Protein AF-A0A1S0TIJ9-F1 (afdb_monomer_lite)

Radius of gyration: 18.37 Å; chains: 1; bounding box: 39×43×47 Å

Foldseek 3Di:
DDDWDWDFDDKDKDWAADDPVAPDPDDRPATAIWMWTWTAGPVRDIDIDIDHDDFDKDKAFDPDDDDPVVQVVVLVVLVVLLCVVPVPDPDDSPRFWPDKDKDFADDPPDDDPGTGIMIMTTTRDPVVVVSSD

InterPro domains:
  IPR012337 Ribonuclease H-like superfamily [SSF53098] (31-132)
  IPR030559 DNA polymerase zeta catalytic subunit [PTHR45812] (3-130)
  IPR056435 DNA polymerase delta/zeta catalytic subunit, N-terminal domain [PF24055] (53-129)
  IPR056447 DNA polymerase zeta catalytic subunit, N-terminal [PF24065] (4-52)

Organism: Loa loa (NCBI:txid7209)

Secondary structure (DSSP, 8-state):
-PPP-EEEEEEEEEEE---TT--S---TTS-EEEEEEEEEETTS-EEEEEEPS---EEEEE-SS---HHHHHHHHHHHHHHHHHH-TTS---HHHHEEEEEEEEE--SSS--SS-EEEEEEEES-HHHHTT--

Structure (mmCIF, N/CA/C/O backbone):
data_AF-A0A1S0TIJ9-F1
#
_entry.id   AF-A0A1S0TIJ9-F1
#
loop_
_atom_site.group_PDB
_atom_site.id
_atom_site.type_symbol
_atom_site.label_atom_id
_atom_site.label_alt_id
_atom_site.label_comp_id
_atom_site.label_asym_id
_atom_site.label_entity_id
_atom_site.label_seq_id
_atom_site.pdbx_PDB_ins_code
_atom_site.Cartn_x
_atom_site.Cartn_y
_atom_site.Cartn_z
_atom_site.occupancy
_atom_site.B_iso_or_equiv
_atom_site.auth_seq_id
_atom_site.auth_comp_id
_atom_site.auth_asym_id
_atom_site.auth_atom_id
_atom_site.pdbx_PDB_model_num
ATOM 1 N N . MET A 1 1 ? 0.317 -13.278 27.838 1.00 43.88 1 MET A N 1
ATOM 2 C CA . MET A 1 1 ? -0.013 -12.230 26.848 1.00 43.88 1 MET A CA 1
ATOM 3 C C . MET A 1 1 ? -1.496 -12.332 26.560 1.00 43.88 1 MET A C 1
ATOM 5 O O . MET A 1 1 ? -1.930 -13.395 26.142 1.00 43.88 1 MET A O 1
ATOM 9 N N . THR A 1 2 ? -2.276 -11.295 26.847 1.00 77.31 2 THR A N 1
ATOM 10 C CA . THR A 1 2 ? -3.695 -11.241 26.478 1.00 77.31 2 THR A CA 1
ATOM 11 C C . THR A 1 2 ? -3.800 -10.885 24.994 1.00 77.31 2 THR A C 1
ATOM 13 O O . THR A 1 2 ? -3.335 -9.831 24.565 1.00 77.31 2 THR A O 1
ATOM 16 N N . SER A 1 3 ? -4.335 -11.793 24.181 1.00 87.38 3 SER A N 1
ATOM 17 C CA . SER A 1 3 ? -4.590 -11.546 22.761 1.00 87.38 3 SER A CA 1
ATOM 18 C C . SER A 1 3 ? -5.913 -10.808 22.587 1.00 87.38 3 SER A C 1
ATOM 20 O O . SER A 1 3 ? -6.931 -11.231 23.130 1.00 87.38 3 SER A O 1
ATOM 22 N N . LEU A 1 4 ? -5.912 -9.729 21.805 1.00 89.50 4 LEU A N 1
ATOM 23 C CA . LEU A 1 4 ? -7.136 -9.052 21.387 1.00 89.50 4 LEU A CA 1
ATOM 24 C C . LEU A 1 4 ? -7.712 -9.763 20.153 1.00 89.50 4 LEU A C 1
ATOM 26 O O . LEU A 1 4 ? -7.047 -9.825 19.121 1.00 89.50 4 LEU A O 1
ATOM 30 N N . SER A 1 5 ? -8.940 -10.269 20.258 1.00 92.88 5 SER A N 1
ATOM 31 C CA . SER A 1 5 ? -9.678 -10.921 19.169 1.00 92.88 5 SER A CA 1
ATOM 32 C C . SER A 1 5 ? -10.906 -10.086 18.812 1.00 92.88 5 SER A C 1
ATOM 34 O O . SER A 1 5 ? -11.701 -9.745 19.686 1.00 92.88 5 SER A O 1
ATOM 36 N N . VAL A 1 6 ? -11.051 -9.715 17.538 1.00 94.38 6 VAL A N 1
ATOM 37 C CA . VAL A 1 6 ? -12.159 -8.880 17.051 1.00 94.38 6 VAL A CA 1
ATOM 38 C C . VAL A 1 6 ? -12.776 -9.545 15.827 1.00 94.38 6 VAL A C 1
ATOM 40 O O . VAL A 1 6 ? -12.093 -9.766 14.825 1.00 94.38 6 VAL A O 1
ATOM 43 N N . ARG A 1 7 ? -14.087 -9.810 15.866 1.00 95.94 7 ARG A N 1
ATOM 44 C CA . ARG A 1 7 ? -14.838 -10.232 14.680 1.00 95.94 7 ARG A CA 1
ATOM 45 C C . ARG A 1 7 ? -15.088 -9.020 13.791 1.00 95.94 7 ARG A C 1
ATOM 47 O O . ARG A 1 7 ? -15.864 -8.139 14.158 1.00 95.94 7 ARG A O 1
ATOM 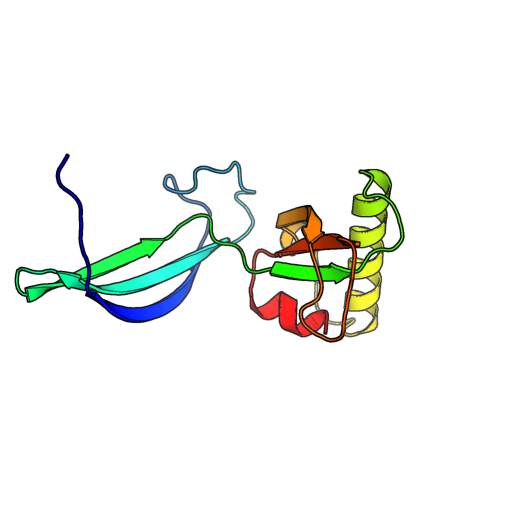54 N N . ASN A 1 8 ? -14.450 -8.993 12.627 1.00 96.25 8 ASN A N 1
ATOM 55 C CA . ASN A 1 8 ? -14.650 -7.950 11.626 1.00 96.25 8 ASN A CA 1
ATOM 56 C C . ASN A 1 8 ? -16.088 -7.977 11.071 1.00 96.25 8 ASN A C 1
ATOM 58 O O . ASN A 1 8 ? -16.597 -9.043 10.718 1.00 96.25 8 ASN A O 1
ATOM 62 N N . VAL A 1 9 ? -16.725 -6.808 11.002 1.00 97.12 9 VAL A N 1
ATOM 63 C CA . VAL A 1 9 ? -18.048 -6.598 10.399 1.00 97.12 9 VAL A CA 1
ATOM 64 C C . VAL A 1 9 ? -17.927 -5.722 9.155 1.00 97.12 9 VAL A C 1
ATOM 66 O O . VAL A 1 9 ? -18.437 -6.094 8.100 1.00 97.12 9 VAL A O 1
ATOM 69 N N . THR A 1 10 ? -17.248 -4.576 9.257 1.00 97.50 10 THR A N 1
ATOM 70 C CA . THR A 1 10 ? -16.993 -3.687 8.117 1.00 97.50 10 THR A CA 1
ATOM 71 C C . THR A 1 10 ? -15.571 -3.137 8.157 1.00 97.50 10 THR A C 1
ATOM 73 O O . THR A 1 10 ? -15.007 -2.892 9.224 1.00 97.50 10 THR A O 1
ATOM 76 N N . CYS A 1 11 ? -15.007 -2.898 6.973 1.00 96.19 11 CYS A N 1
ATOM 77 C CA . CYS A 1 11 ? -13.737 -2.203 6.815 1.00 96.19 11 CYS A CA 1
ATOM 78 C C . CYS A 1 11 ? -13.908 -0.989 5.918 1.00 96.19 11 CYS A C 1
ATOM 80 O O . CYS A 1 11 ? -14.544 -1.073 4.867 1.00 96.19 11 CYS A O 1
ATOM 82 N N . ASP A 1 12 ? -13.252 0.100 6.287 1.00 96.12 12 ASP A N 1
ATOM 83 C CA . ASP A 1 12 ? -13.031 1.228 5.395 1.00 96.12 12 ASP A CA 1
ATOM 84 C C . ASP A 1 12 ? -11.596 1.752 5.530 1.00 96.12 12 ASP A C 1
ATOM 86 O O . ASP A 1 12 ? -10.770 1.203 6.267 1.00 96.12 12 ASP A O 1
ATOM 90 N N . TYR A 1 13 ? -11.274 2.795 4.770 1.00 95.62 13 TYR A N 1
ATOM 91 C CA . TYR A 1 13 ? -10.009 3.497 4.906 1.00 95.62 13 TYR A CA 1
ATOM 92 C C . TYR A 1 13 ? -10.227 5.004 4.874 1.00 95.62 13 TYR A C 1
ATOM 94 O O . TYR A 1 13 ? -11.170 5.511 4.264 1.00 95.62 13 TYR A O 1
ATOM 102 N N . TYR A 1 14 ? -9.304 5.731 5.490 1.00 95.25 14 TYR A N 1
ATOM 103 C CA . TYR A 1 14 ? -9.225 7.179 5.379 1.00 95.25 14 TYR A CA 1
ATOM 104 C C . TYR A 1 14 ? -7.766 7.630 5.284 1.00 95.25 14 TYR A C 1
ATOM 106 O O . TYR A 1 14 ? -6.837 6.848 5.492 1.00 95.25 14 TYR A O 1
ATOM 114 N N . LEU A 1 15 ? -7.567 8.891 4.897 1.00 93.88 15 LEU A N 1
ATOM 115 C CA . LEU A 1 15 ? -6.248 9.495 4.743 1.00 93.88 15 LEU A CA 1
ATOM 116 C C . LEU A 1 15 ? -6.014 10.522 5.850 1.00 93.88 15 LEU A C 1
ATOM 118 O O . LEU A 1 15 ? -6.736 11.521 5.929 1.00 93.88 15 LEU A O 1
ATOM 122 N N . GLU A 1 16 ? -4.969 10.327 6.647 1.00 93.56 16 GLU A N 1
ATOM 123 C CA . GLU A 1 16 ? -4.620 11.209 7.767 1.00 93.56 16 GLU A CA 1
ATOM 124 C C . GLU A 1 16 ? -3.149 11.615 7.716 1.00 93.56 16 GLU A C 1
ATOM 126 O O . GLU A 1 16 ? -2.339 10.966 7.062 1.00 93.56 16 GLU A O 1
ATOM 131 N N . LYS A 1 17 ? -2.775 12.702 8.395 1.00 92.31 17 LYS A N 1
ATOM 132 C CA . LYS A 1 17 ? -1.356 13.008 8.597 1.00 92.31 17 LYS A CA 1
ATOM 133 C C . LYS A 1 17 ? -0.702 11.908 9.450 1.00 92.31 17 LYS A C 1
ATOM 135 O O . LYS A 1 17 ? -1.376 11.330 10.304 1.00 92.31 17 LYS A O 1
ATOM 140 N N . PRO A 1 18 ? 0.600 11.632 9.265 1.00 91.38 18 PRO A N 1
ATOM 141 C CA . PRO A 1 18 ? 1.308 10.685 10.110 1.00 91.38 18 PRO A CA 1
ATOM 142 C C . PRO A 1 18 ? 1.205 11.099 11.584 1.00 91.38 18 PRO A C 1
ATOM 144 O O 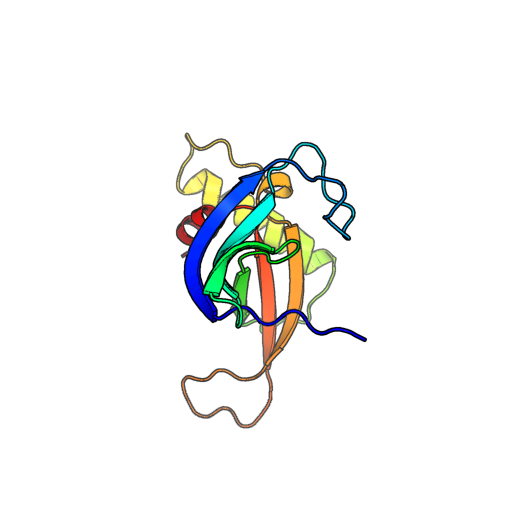. PRO A 1 18 ? 1.501 12.236 11.942 1.00 91.38 18 PRO A O 1
ATOM 147 N N . ASN A 1 19 ? 0.783 10.163 12.427 1.00 88.50 19 ASN A N 1
ATOM 148 C CA . ASN A 1 19 ? 0.707 10.275 13.883 1.00 88.50 19 ASN A CA 1
ATOM 149 C C . ASN A 1 19 ? 1.683 9.290 14.565 1.00 88.50 19 ASN A C 1
ATOM 151 O O . ASN A 1 19 ? 2.329 8.484 13.888 1.00 88.50 19 ASN A O 1
ATOM 155 N N . GLY A 1 20 ? 1.760 9.322 15.899 1.00 87.38 20 GLY A N 1
ATOM 156 C CA . GLY A 1 20 ? 2.704 8.517 16.691 1.00 87.38 20 GLY A CA 1
ATOM 157 C C . GLY A 1 20 ? 2.576 6.992 16.553 1.00 87.38 20 GLY A C 1
ATOM 158 O O . GLY A 1 20 ? 3.492 6.274 16.942 1.00 87.38 20 GLY A O 1
ATOM 159 N N . PHE A 1 21 ? 1.491 6.481 15.965 1.00 87.19 21 PHE A N 1
ATOM 160 C CA . PHE A 1 21 ? 1.309 5.047 15.712 1.00 87.19 21 PHE A CA 1
ATOM 161 C C . PHE A 1 21 ? 1.974 4.572 14.413 1.00 87.19 21 PHE A C 1
ATOM 163 O O . PHE A 1 21 ? 2.097 3.368 14.169 1.00 87.19 21 PHE A O 1
ATOM 170 N N . ASN A 1 22 ? 2.438 5.497 13.572 1.00 83.56 22 ASN A N 1
ATOM 171 C CA . ASN A 1 22 ? 3.159 5.152 12.356 1.00 83.56 22 ASN A CA 1
ATOM 172 C C . ASN A 1 22 ? 4.610 4.811 12.711 1.00 83.56 22 ASN A C 1
ATOM 174 O O . ASN A 1 22 ? 5.421 5.688 12.982 1.00 83.56 22 ASN A O 1
ATOM 178 N N . LYS A 1 23 ? 4.950 3.517 12.675 1.00 73.31 23 LYS A N 1
ATOM 179 C CA . LYS A 1 23 ? 6.309 3.017 12.970 1.00 73.31 23 LYS A CA 1
ATOM 180 C C . LYS A 1 23 ? 7.376 3.480 11.967 1.00 73.31 23 LYS A C 1
ATOM 182 O O . LYS A 1 23 ? 8.567 3.359 12.228 1.00 73.31 23 LYS A O 1
ATOM 187 N N . LEU A 1 24 ? 6.956 3.955 10.798 1.00 73.38 24 LEU A N 1
ATOM 188 C CA . LEU A 1 24 ? 7.826 4.348 9.695 1.00 73.38 24 LEU A CA 1
ATOM 189 C C . LEU A 1 24 ? 8.067 5.861 9.746 1.00 73.38 24 LEU A C 1
ATOM 191 O O . LEU A 1 24 ? 7.148 6.628 10.030 1.00 73.38 24 LEU A O 1
ATOM 195 N N . ARG A 1 25 ? 9.286 6.306 9.418 1.00 73.81 25 ARG A N 1
ATOM 196 C CA . ARG A 1 25 ? 9.559 7.732 9.186 1.00 73.81 25 ARG A CA 1
ATOM 197 C C . ARG A 1 25 ? 8.875 8.149 7.884 1.00 73.81 25 ARG A C 1
ATOM 199 O O . ARG A 1 25 ? 9.391 7.896 6.800 1.00 73.81 25 ARG A O 1
ATOM 206 N N . LEU A 1 26 ? 7.685 8.724 8.010 1.00 80.19 26 LEU A N 1
ATOM 207 C CA . LEU A 1 26 ? 6.867 9.200 6.897 1.00 80.19 26 LEU A CA 1
ATOM 208 C C . LEU A 1 26 ? 7.027 10.714 6.748 1.00 80.19 26 LEU A C 1
ATOM 210 O O . LEU A 1 26 ? 7.277 11.425 7.722 1.00 80.19 26 LEU A O 1
ATOM 214 N N . HIS A 1 27 ? 6.867 11.218 5.525 1.00 76.25 27 HIS A N 1
ATOM 215 C CA . HIS A 1 27 ? 6.853 12.657 5.291 1.00 76.25 27 HIS A CA 1
ATOM 216 C C . HIS A 1 27 ? 5.627 13.278 5.968 1.00 76.25 27 HIS A C 1
ATOM 218 O O . HIS A 1 27 ? 4.492 12.955 5.629 1.00 76.25 27 HIS A O 1
ATOM 224 N N . THR A 1 28 ? 5.854 14.210 6.893 1.00 77.31 28 THR A N 1
ATOM 225 C CA . THR A 1 28 ? 4.801 14.878 7.684 1.00 77.31 28 THR A CA 1
ATOM 226 C C . THR A 1 28 ? 3.790 15.649 6.830 1.00 77.31 28 THR A C 1
ATOM 228 O O . THR A 1 28 ? 2.652 15.864 7.247 1.00 77.31 28 THR A O 1
ATOM 231 N N . ASN A 1 29 ? 4.190 16.028 5.615 1.00 82.25 29 ASN A N 1
ATOM 232 C CA . ASN A 1 29 ? 3.375 16.785 4.669 1.00 82.25 29 ASN A CA 1
ATOM 233 C C . ASN A 1 29 ? 2.460 15.907 3.795 1.00 82.25 29 ASN A C 1
ATOM 235 O O . ASN A 1 29 ? 1.656 16.448 3.037 1.00 82.25 29 ASN A O 1
ATOM 239 N N . VAL A 1 30 ? 2.556 14.575 3.884 1.00 88.50 30 VAL A N 1
ATOM 240 C CA . VAL A 1 30 ? 1.784 13.639 3.051 1.00 88.50 30 VAL A CA 1
ATOM 241 C C . VAL A 1 30 ? 0.775 12.893 3.911 1.00 88.50 30 VAL A C 1
ATOM 243 O O . VAL A 1 30 ? 1.118 12.401 4.981 1.00 88.50 30 VAL A O 1
ATOM 246 N N . LYS A 1 31 ? -0.477 12.789 3.451 1.00 92.00 31 LYS A N 1
ATOM 247 C CA . LYS A 1 31 ? -1.474 11.954 4.131 1.00 92.00 31 LYS A CA 1
ATOM 248 C C . LYS A 1 31 ? -1.225 10.476 3.836 1.00 92.00 31 LYS A C 1
ATOM 250 O O . LYS A 1 31 ? -0.953 10.111 2.696 1.00 92.00 31 LYS A O 1
ATOM 255 N N . VAL A 1 32 ? -1.368 9.638 4.852 1.00 93.25 32 VAL A N 1
ATOM 256 C CA . VAL A 1 32 ? -1.120 8.196 4.814 1.00 93.25 32 VAL A CA 1
ATOM 257 C C . VAL A 1 32 ? -2.434 7.431 4.980 1.00 93.25 32 VAL A C 1
ATOM 259 O O . VAL A 1 32 ? -3.346 7.933 5.644 1.00 93.25 32 VAL A O 1
ATOM 262 N N . PRO A 1 33 ? -2.558 6.240 4.376 1.00 95.00 33 PRO A N 1
ATOM 263 C CA . PRO A 1 33 ? -3.764 5.439 4.475 1.00 95.00 33 PRO A CA 1
ATOM 264 C C . PRO A 1 33 ? -3.820 4.717 5.821 1.00 95.00 33 PRO A C 1
ATOM 266 O O . PRO A 1 33 ? -2.853 4.087 6.252 1.00 95.00 33 PRO A O 1
ATOM 269 N N . ILE A 1 34 ? -4.973 4.815 6.475 1.00 95.38 34 ILE A N 1
ATOM 270 C CA . ILE A 1 34 ? -5.292 4.101 7.710 1.00 95.38 34 ILE A CA 1
ATOM 271 C C . ILE A 1 34 ? -6.551 3.292 7.441 1.00 95.38 34 ILE A C 1
ATOM 273 O O . ILE A 1 34 ? -7.558 3.838 6.986 1.00 95.38 34 ILE A O 1
ATOM 277 N N . ILE A 1 35 ? -6.486 1.992 7.717 1.00 96.38 35 ILE A N 1
ATOM 278 C CA . ILE A 1 35 ? -7.641 1.100 7.609 1.00 96.38 35 ILE A CA 1
ATOM 279 C C . ILE A 1 35 ? -8.367 1.117 8.950 1.00 96.38 35 ILE A C 1
ATOM 281 O O .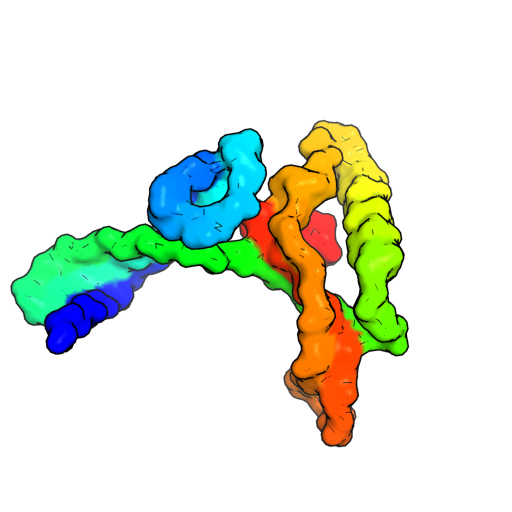 ILE A 1 35 ? -7.729 0.935 9.991 1.00 96.38 35 ILE A O 1
ATOM 285 N N . ARG A 1 36 ? -9.686 1.308 8.934 1.00 96.56 36 ARG A N 1
ATOM 286 C CA . ARG A 1 36 ? -10.527 1.119 10.119 1.00 96.56 36 ARG A CA 1
ATOM 287 C C . ARG A 1 36 ? -11.298 -0.175 9.968 1.00 96.56 36 ARG A C 1
ATOM 289 O O . ARG A 1 36 ? -11.966 -0.392 8.959 1.00 96.56 36 ARG A O 1
ATOM 296 N N . MET A 1 37 ? -11.190 -1.024 10.979 1.00 97.31 37 MET A N 1
ATOM 297 C CA . MET A 1 37 ? -11.970 -2.250 11.089 1.00 97.31 37 MET A CA 1
ATOM 298 C C . MET A 1 37 ? -12.987 -2.067 12.207 1.00 97.31 37 MET A C 1
ATOM 300 O O . MET A 1 37 ? -12.614 -1.885 13.369 1.00 97.31 37 MET A O 1
ATOM 304 N N . PHE A 1 38 ? -14.265 -2.117 11.854 1.00 97.62 38 PHE A N 1
ATOM 305 C CA . PHE A 1 38 ? -15.367 -2.076 12.800 1.00 97.62 38 PHE A CA 1
ATOM 306 C C . PHE A 1 38 ? -15.801 -3.502 13.094 1.00 97.62 38 PHE A C 1
ATOM 308 O O . PHE A 1 38 ? -16.114 -4.276 12.185 1.00 97.62 38 PHE A O 1
ATOM 315 N N . GLY A 1 39 ? -15.808 -3.858 14.371 1.00 96.88 39 GLY A N 1
ATOM 316 C CA . GLY A 1 39 ? -16.051 -5.227 14.782 1.00 96.88 39 GLY A CA 1
ATOM 317 C C . GLY A 1 39 ? -16.639 -5.358 16.173 1.00 96.88 39 GLY A C 1
ATOM 318 O O . GLY A 1 39 ? -16.985 -4.373 16.828 1.00 96.88 39 GLY A O 1
ATOM 319 N N . ILE A 1 40 ? -16.771 -6.608 16.603 1.00 97.00 40 ILE A N 1
ATOM 320 C CA . ILE A 1 40 ? -17.349 -6.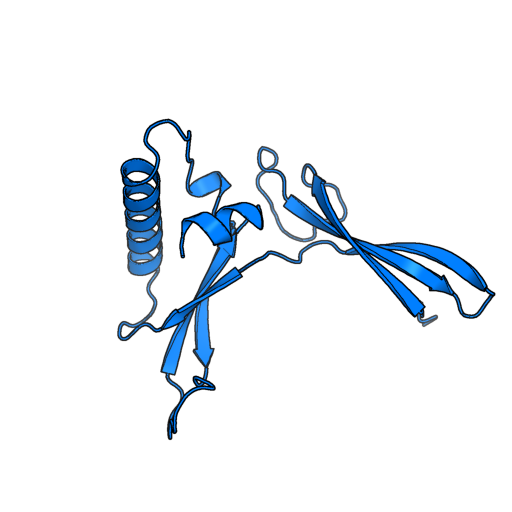980 17.894 1.00 97.00 40 ILE A CA 1
ATOM 321 C C . ILE A 1 40 ? -16.352 -7.889 18.617 1.00 97.00 40 ILE A C 1
ATOM 323 O O . ILE A 1 40 ? -15.802 -8.817 18.018 1.00 97.00 40 ILE A O 1
ATOM 327 N N . LEU A 1 41 ? -16.092 -7.584 19.885 1.00 95.75 41 LEU A N 1
ATOM 328 C CA . LEU A 1 41 ? -15.284 -8.407 20.784 1.00 95.75 41 LEU A CA 1
ATOM 329 C C . LEU A 1 41 ? -16.054 -9.665 21.200 1.00 95.75 41 LEU A C 1
ATOM 331 O O . LEU A 1 41 ? -17.279 -9.713 21.113 1.00 95.75 41 LEU A O 1
ATOM 335 N N . GLU A 1 42 ? -15.353 -10.663 21.731 1.00 93.50 42 GLU A N 1
ATOM 336 C CA . GLU A 1 42 ? -15.984 -11.874 22.285 1.00 93.50 42 GLU A CA 1
ATOM 337 C C . GLU A 1 42 ? -16.989 -11.552 23.406 1.00 93.50 42 GLU A C 1
ATOM 339 O O . GLU A 1 42 ? -17.992 -12.238 23.566 1.00 93.50 42 GLU A O 1
ATOM 344 N N . THR A 1 43 ? -16.778 -10.441 24.118 1.00 94.62 43 THR A N 1
ATOM 345 C CA . THR A 1 43 ? -17.680 -9.905 25.150 1.00 94.62 43 THR A CA 1
ATOM 346 C C . THR A 1 43 ? -18.939 -9.222 24.595 1.00 94.62 43 THR A C 1
ATOM 348 O O . THR A 1 43 ? -19.760 -8.734 25.368 1.00 94.62 43 THR A O 1
ATOM 351 N N . GLY A 1 44 ? -19.095 -9.121 23.271 1.00 94.19 44 GLY A N 1
ATOM 352 C CA . GLY A 1 44 ? -20.218 -8.438 22.615 1.00 94.19 44 GLY A CA 1
ATOM 353 C C . GLY A 1 44 ? -20.057 -6.918 22.475 1.00 94.19 44 GLY A C 1
ATOM 354 O O . GLY A 1 44 ? -20.898 -6.259 21.861 1.00 94.19 44 GLY A O 1
ATOM 355 N N . GLN A 1 45 ? -18.973 -6.336 22.995 1.00 96.50 45 GLN A N 1
ATOM 356 C CA . GLN A 1 45 ? -18.691 -4.904 22.870 1.00 96.50 45 GLN A CA 1
ATOM 357 C C . GLN A 1 45 ? -18.249 -4.542 21.446 1.00 96.50 45 GLN A C 1
ATOM 359 O O . GLN A 1 45 ? -17.425 -5.228 20.840 1.00 96.50 45 GLN A O 1
ATOM 364 N N . LYS A 1 46 ? -18.764 -3.426 20.918 1.00 96.62 46 LYS A N 1
ATOM 365 C CA . LYS A 1 46 ? -18.327 -2.875 19.628 1.00 96.62 46 LYS A CA 1
ATOM 366 C C . LYS A 1 46 ? -16.933 -2.260 19.766 1.00 96.62 46 LYS A C 1
ATOM 368 O O . LYS A 1 46 ? -16.657 -1.558 20.735 1.00 96.62 46 LYS A O 1
ATOM 373 N N . CYS A 1 47 ? -16.079 -2.492 18.778 1.00 95.56 47 CYS A N 1
ATOM 374 C CA . CYS A 1 47 ? -14.704 -2.005 18.738 1.00 95.56 47 CYS A CA 1
ATOM 375 C C . CYS A 1 47 ? -14.391 -1.406 17.358 1.00 95.56 47 CYS A C 1
ATOM 377 O O . CYS A 1 47 ? -14.879 -1.894 16.337 1.00 95.56 47 CYS A O 1
ATOM 379 N N . CYS A 1 48 ? -13.565 -0.358 17.334 1.00 96.06 48 CYS A N 1
ATOM 380 C CA . CYS A 1 48 ? -12.961 0.183 16.121 1.00 96.06 48 CYS A CA 1
ATOM 381 C C . CYS A 1 48 ? -11.441 0.043 16.232 1.00 96.06 48 CYS A C 1
ATOM 383 O O . CYS A 1 48 ? -10.837 0.579 17.163 1.00 96.06 48 CYS A O 1
ATOM 385 N N . VAL A 1 49 ? -10.828 -0.670 15.289 1.00 95.69 49 VAL A N 1
ATOM 386 C CA . VAL A 1 49 ? -9.378 -0.884 15.240 1.00 95.69 49 VAL A CA 1
ATOM 387 C C . VAL A 1 49 ? -8.787 -0.081 14.092 1.00 95.69 49 VAL A C 1
ATOM 389 O O . VAL A 1 49 ? -9.215 -0.225 12.949 1.00 95.69 49 VAL A O 1
ATOM 392 N N . HIS A 1 50 ? -7.784 0.744 14.394 1.00 95.75 50 HIS A N 1
ATOM 393 C CA . HIS A 1 50 ? -7.037 1.509 13.397 1.00 95.75 50 HIS A CA 1
ATOM 394 C C . HIS A 1 50 ? -5.747 0.763 13.050 1.00 95.75 50 HIS A C 1
ATOM 396 O O . HIS A 1 50 ? -4.888 0.546 13.907 1.00 95.75 50 HIS A O 1
ATOM 402 N N . VAL A 1 51 ? -5.604 0.365 11.787 1.00 94.62 51 VAL A N 1
ATOM 403 C CA . VAL A 1 51 ? -4.424 -0.346 11.289 1.00 94.62 51 VAL A CA 1
ATOM 404 C C . VAL A 1 51 ? -3.539 0.626 10.519 1.00 94.62 51 VAL A C 1
ATOM 406 O O . VAL A 1 51 ? -3.930 1.171 9.485 1.00 94.62 51 VAL A O 1
ATOM 409 N N . HIS A 1 52 ? -2.326 0.820 11.031 1.00 94.12 52 HIS A N 1
ATOM 410 C CA . HIS A 1 52 ? -1.312 1.706 10.467 1.00 94.12 52 HIS A CA 1
ATOM 411 C C . HIS A 1 52 ? -0.257 0.922 9.677 1.00 94.12 52 HIS A C 1
ATOM 413 O O . HIS A 1 52 ? 0.052 -0.225 9.997 1.00 94.12 52 HIS A O 1
ATOM 419 N N . GLY A 1 53 ? 0.348 1.564 8.672 1.00 91.12 53 GLY A N 1
ATOM 420 C CA . GLY A 1 53 ? 1.477 1.002 7.918 1.00 91.12 53 GLY A CA 1
ATOM 421 C C . GLY A 1 53 ? 1.101 0.083 6.752 1.00 91.12 53 GLY A C 1
ATOM 422 O O . GLY A 1 53 ? 1.981 -0.566 6.189 1.00 91.12 53 GLY A O 1
ATOM 423 N N . VAL A 1 54 ? -0.177 0.037 6.371 1.00 93.00 54 VAL A N 1
ATOM 424 C CA . VAL A 1 54 ? -0.653 -0.721 5.207 1.00 93.00 54 VAL A CA 1
ATOM 425 C C . VAL A 1 54 ? -0.826 0.230 4.029 1.00 93.00 54 VAL A C 1
ATOM 427 O O . VAL A 1 54 ? -1.750 1.035 4.013 1.00 93.00 54 VAL A O 1
ATOM 430 N N . PHE A 1 55 ? 0.064 0.132 3.041 1.00 93.56 55 PHE A N 1
ATOM 431 C CA . PHE A 1 55 ? 0.038 0.981 1.851 1.00 93.56 55 PHE A CA 1
ATOM 432 C C . PHE A 1 55 ? -0.506 0.215 0.640 1.00 93.56 55 PHE A C 1
ATOM 434 O O . PHE A 1 55 ? -0.092 -0.926 0.413 1.00 93.56 55 PHE A O 1
ATOM 441 N N . PRO A 1 56 ? -1.397 0.824 -0.160 1.00 94.56 56 PRO A N 1
ATOM 442 C CA . PRO A 1 56 ? -1.843 0.254 -1.423 1.00 94.56 56 PRO A CA 1
ATOM 443 C C . PRO A 1 56 ? -0.662 0.126 -2.394 1.00 94.56 56 PRO A C 1
ATOM 445 O O . PRO A 1 56 ? 0.236 0.971 -2.407 1.00 94.56 56 PRO A O 1
ATOM 448 N N . TYR A 1 57 ? -0.660 -0.923 -3.214 1.00 94.62 57 TYR A N 1
ATOM 449 C CA . TYR A 1 57 ? 0.422 -1.168 -4.160 1.00 94.62 57 TYR A CA 1
ATOM 450 C C . TYR A 1 57 ? -0.056 -1.796 -5.466 1.00 94.62 57 TYR A C 1
ATOM 452 O O . TYR A 1 57 ? -1.094 -2.452 -5.514 1.00 94.62 57 TYR A O 1
ATOM 460 N N . ILE A 1 58 ? 0.757 -1.628 -6.505 1.00 93.56 58 ILE A N 1
ATOM 461 C CA . ILE A 1 58 ? 0.678 -2.382 -7.761 1.00 93.56 58 ILE A CA 1
ATOM 462 C C . ILE A 1 58 ? 1.986 -3.131 -7.985 1.00 93.56 58 ILE A C 1
ATOM 464 O O . ILE A 1 58 ? 3.041 -2.721 -7.492 1.00 93.56 58 ILE A O 1
ATOM 468 N N . VAL A 1 59 ? 1.908 -4.241 -8.714 1.00 93.75 59 VAL A N 1
ATOM 469 C CA . VAL A 1 59 ? 3.056 -5.088 -9.041 1.00 93.75 59 VAL A CA 1
ATOM 470 C C . VAL A 1 59 ? 3.196 -5.158 -10.554 1.00 93.75 59 VAL A C 1
ATOM 472 O O . VAL A 1 59 ? 2.232 -5.465 -11.249 1.00 93.75 59 VAL A O 1
ATOM 475 N N . ILE A 1 60 ? 4.395 -4.878 -11.057 1.00 92.56 60 ILE A N 1
ATOM 476 C CA . ILE A 1 60 ? 4.701 -4.859 -12.490 1.00 92.56 60 ILE A CA 1
ATOM 477 C C . ILE A 1 60 ? 5.847 -5.832 -12.753 1.00 92.56 60 ILE A C 1
ATOM 479 O O . ILE A 1 60 ? 6.843 -5.825 -12.029 1.00 92.56 60 ILE A O 1
ATOM 483 N N . ARG A 1 61 ? 5.716 -6.685 -13.773 1.00 92.25 61 ARG A N 1
ATOM 484 C CA . ARG A 1 61 ? 6.794 -7.596 -14.182 1.00 92.25 61 ARG A CA 1
ATOM 485 C C . ARG A 1 61 ? 7.961 -6.791 -14.755 1.00 92.25 61 ARG A C 1
ATOM 487 O O . ARG A 1 61 ? 7.747 -5.876 -15.546 1.00 92.25 61 ARG A O 1
ATOM 494 N N . THR A 1 62 ? 9.186 -7.154 -14.389 1.00 90.75 62 THR A N 1
ATOM 495 C CA . THR A 1 62 ? 10.407 -6.553 -14.933 1.00 90.75 62 THR A CA 1
ATOM 496 C C . THR A 1 62 ? 11.334 -7.629 -15.485 1.00 90.75 62 THR A C 1
ATOM 498 O O . THR A 1 62 ? 11.577 -8.650 -14.846 1.00 90.75 62 THR A O 1
ATOM 501 N N . SER A 1 63 ? 11.868 -7.402 -16.683 1.00 86.69 63 SER A N 1
ATOM 502 C CA . SER A 1 63 ? 12.955 -8.214 -17.243 1.00 86.69 63 SER A CA 1
ATOM 503 C C . SER A 1 63 ? 14.330 -7.751 -16.758 1.00 86.69 63 SER A C 1
ATOM 505 O O . SER A 1 63 ? 15.294 -8.510 -16.830 1.00 86.69 63 SER A O 1
ATOM 507 N N . VAL A 1 64 ? 14.427 -6.519 -16.248 1.00 86.50 64 VAL A N 1
ATOM 508 C CA . VAL A 1 64 ? 15.675 -5.927 -15.762 1.00 86.50 64 VAL A CA 1
ATOM 509 C C . VAL A 1 64 ? 15.839 -6.131 -14.262 1.00 86.50 64 VAL A C 1
ATOM 511 O O . VAL A 1 64 ? 14.857 -6.173 -13.512 1.00 86.50 64 VAL A O 1
ATOM 514 N N . GLN A 1 65 ? 17.095 -6.242 -13.824 1.00 86.31 65 GLN A N 1
ATOM 515 C CA . GLN A 1 65 ? 17.424 -6.270 -12.403 1.00 86.31 65 GLN A CA 1
ATOM 516 C C . GLN A 1 65 ? 17.039 -4.941 -11.752 1.00 86.31 65 GLN A C 1
ATOM 518 O O . GLN A 1 65 ? 17.225 -3.868 -12.325 1.00 86.31 65 GLN A O 1
ATOM 523 N N . PHE A 1 66 ? 16.489 -5.016 -10.544 1.00 91.69 66 PHE A N 1
ATOM 524 C CA . PHE A 1 66 ? 16.105 -3.828 -9.801 1.00 91.69 66 PHE A CA 1
ATOM 525 C C . PHE A 1 66 ? 17.348 -3.131 -9.242 1.00 91.69 66 PHE A C 1
ATOM 527 O O . PHE A 1 66 ? 18.019 -3.675 -8.367 1.00 91.69 66 PHE A O 1
ATOM 534 N N . THR A 1 67 ? 17.616 -1.914 -9.712 1.00 92.81 67 THR A N 1
ATOM 535 C CA . THR A 1 67 ? 18.663 -1.043 -9.169 1.00 92.81 67 THR A CA 1
ATOM 536 C C . THR A 1 67 ? 18.065 0.271 -8.645 1.00 92.81 67 THR A C 1
ATOM 538 O O . THR A 1 67 ? 16.946 0.642 -9.028 1.00 92.81 67 THR A O 1
ATOM 541 N N . PRO A 1 68 ? 18.768 1.005 -7.763 1.00 90.69 68 PRO A N 1
ATOM 542 C CA . PRO A 1 68 ? 18.333 2.332 -7.323 1.00 90.69 68 PRO A CA 1
ATOM 543 C C . PRO A 1 68 ? 18.101 3.307 -8.490 1.00 90.69 68 PRO A C 1
ATOM 545 O O . PRO A 1 68 ? 17.146 4.088 -8.469 1.00 90.69 68 PRO A O 1
ATOM 548 N N . GLU A 1 69 ? 18.917 3.218 -9.540 1.00 92.62 69 GLU A N 1
ATOM 549 C CA . GLU A 1 69 ? 18.809 4.028 -10.757 1.00 92.62 69 GLU A CA 1
ATOM 550 C C . GLU A 1 69 ? 17.527 3.684 -11.516 1.00 92.62 69 GLU A C 1
ATOM 552 O O . GLU A 1 69 ? 16.787 4.584 -11.917 1.00 92.62 69 GLU A O 1
ATOM 557 N N . PHE A 1 70 ? 17.209 2.391 -11.638 1.00 91.69 70 PHE A N 1
ATOM 558 C CA . PHE A 1 70 ? 15.951 1.941 -12.227 1.00 91.69 70 PHE A CA 1
ATOM 559 C C . PHE A 1 70 ? 14.740 2.461 -11.442 1.00 91.69 70 PHE A C 1
ATOM 561 O O . PHE A 1 70 ? 13.772 2.934 -12.036 1.00 91.69 70 PHE A O 1
ATOM 568 N N . ALA A 1 71 ? 14.798 2.452 -10.107 1.00 91.88 71 ALA A N 1
ATOM 569 C CA . ALA A 1 71 ? 13.729 3.004 -9.275 1.00 91.88 71 ALA A CA 1
ATOM 570 C C . ALA A 1 71 ? 13.556 4.524 -9.467 1.00 91.88 71 ALA A C 1
ATOM 572 O O . ALA A 1 71 ? 12.428 5.022 -9.434 1.00 91.88 71 ALA A O 1
ATOM 573 N N . SER A 1 72 ? 14.649 5.267 -9.663 1.00 92.62 72 SER A N 1
ATOM 574 C CA . SER A 1 72 ? 14.611 6.704 -9.969 1.00 92.62 72 SER A CA 1
ATOM 575 C C . SER A 1 72 ? 14.020 6.968 -11.358 1.00 92.62 72 SER A C 1
ATOM 577 O O . SER A 1 72 ? 13.100 7.779 -11.508 1.00 92.62 72 SER A O 1
ATOM 579 N N . LEU A 1 73 ? 14.466 6.206 -12.362 1.00 93.00 73 LEU A N 1
ATOM 580 C CA . LEU A 1 73 ? 13.942 6.266 -13.725 1.00 93.00 73 LEU A CA 1
ATOM 581 C C . LEU A 1 73 ? 12.441 5.965 -13.759 1.00 93.00 73 LEU A C 1
ATOM 583 O O . LEU A 1 73 ? 11.680 6.699 -14.388 1.00 93.00 73 LEU A O 1
ATOM 587 N N . LEU A 1 74 ? 12.005 4.926 -13.044 1.00 91.94 74 LEU A N 1
ATOM 588 C CA . LEU A 1 74 ? 10.602 4.536 -12.957 1.00 91.94 74 LEU A CA 1
ATOM 589 C C . LEU A 1 74 ? 9.747 5.648 -12.336 1.00 91.94 74 LEU A C 1
ATOM 591 O O . LEU A 1 74 ? 8.691 5.970 -12.876 1.00 91.94 74 LEU A O 1
ATOM 595 N N . ARG A 1 75 ? 10.217 6.295 -11.258 1.00 92.19 75 ARG A N 1
ATOM 596 C CA . ARG A 1 75 ? 9.533 7.467 -10.680 1.00 92.19 75 ARG A CA 1
ATOM 597 C C . ARG A 1 75 ? 9.395 8.601 -11.693 1.00 92.19 75 ARG A C 1
ATOM 599 O O . ARG A 1 75 ? 8.305 9.147 -11.839 1.00 92.19 75 ARG A O 1
ATOM 606 N N . SER A 1 76 ? 10.475 8.932 -12.399 1.00 92.38 76 SER A N 1
ATOM 607 C CA . SER A 1 76 ? 10.467 9.988 -13.416 1.00 92.38 76 SER A CA 1
ATOM 608 C C . SER A 1 76 ? 9.467 9.680 -14.534 1.00 92.38 76 SER A C 1
ATOM 610 O O . SER A 1 76 ? 8.593 10.494 -14.827 1.00 92.38 76 SER A O 1
ATOM 612 N N . LYS A 1 77 ? 9.499 8.454 -15.073 1.00 91.69 77 LYS A N 1
ATOM 613 C CA . LYS A 1 77 ? 8.574 8.003 -16.121 1.00 91.69 77 LYS A CA 1
ATOM 614 C C . LYS A 1 77 ? 7.114 8.052 -15.682 1.00 91.69 77 LYS A C 1
ATOM 616 O O . LYS A 1 77 ? 6.284 8.548 -16.435 1.00 91.69 77 LYS A O 1
ATOM 621 N N . ILE A 1 78 ? 6.808 7.598 -14.466 1.00 90.56 78 ILE A N 1
ATOM 622 C CA . ILE A 1 78 ? 5.454 7.691 -13.906 1.00 90.56 78 ILE A CA 1
ATOM 623 C C . ILE A 1 78 ? 5.009 9.156 -13.815 1.00 90.56 78 ILE A C 1
ATOM 625 O O . ILE A 1 78 ? 3.880 9.478 -14.177 1.00 90.56 78 ILE A O 1
ATOM 629 N N . SER A 1 79 ? 5.895 10.054 -13.376 1.00 90.50 79 SER A N 1
ATOM 630 C CA . SER A 1 79 ? 5.593 11.486 -13.312 1.00 90.50 79 SER A CA 1
ATOM 631 C C . SER A 1 79 ? 5.253 12.072 -14.680 1.00 90.50 79 SER A C 1
ATOM 633 O O . SER A 1 79 ? 4.298 12.843 -14.780 1.00 90.50 79 SER A O 1
ATOM 635 N N . THR A 1 80 ? 6.001 11.701 -15.722 1.00 91.00 80 THR A N 1
ATOM 636 C CA . THR A 1 80 ? 5.732 12.130 -17.101 1.00 91.00 80 THR A CA 1
ATOM 637 C C . THR A 1 80 ? 4.383 11.606 -17.586 1.00 91.00 80 THR A C 1
ATOM 639 O O . THR A 1 80 ? 3.534 12.403 -17.961 1.00 91.00 80 THR A O 1
ATOM 642 N N . ILE A 1 81 ? 4.133 10.298 -17.463 1.00 89.44 81 ILE A N 1
ATOM 643 C CA . ILE A 1 81 ? 2.891 9.664 -17.937 1.00 89.44 81 ILE A CA 1
ATOM 644 C C . ILE A 1 81 ? 1.653 10.297 -17.290 1.00 89.44 81 ILE A C 1
ATOM 646 O O . ILE A 1 81 ? 0.684 10.603 -17.979 1.00 89.44 81 ILE A O 1
ATOM 650 N N . VAL A 1 82 ? 1.680 10.532 -15.973 1.00 87.50 82 VAL A N 1
ATOM 651 C CA . VAL A 1 82 ? 0.540 11.153 -15.277 1.00 87.50 82 VAL A CA 1
ATOM 652 C C . VAL A 1 82 ? 0.327 12.598 -15.723 1.00 87.50 82 VAL A C 1
ATOM 654 O O . VAL A 1 82 ? -0.820 13.022 -15.872 1.00 87.50 82 VAL A O 1
ATOM 657 N N . SER A 1 83 ? 1.412 13.348 -15.931 1.00 87.31 83 SER A N 1
ATOM 658 C CA . SER A 1 83 ? 1.332 14.743 -16.381 1.00 87.31 83 SER A CA 1
ATOM 659 C C . SER A 1 83 ? 0.780 14.840 -17.804 1.00 87.31 83 SER A C 1
ATOM 661 O O . SER A 1 83 ? -0.036 15.717 -18.073 1.00 87.31 83 SER A O 1
ATOM 663 N N . ASP A 1 84 ? 1.163 13.909 -18.680 1.00 88.19 84 ASP A N 1
ATOM 664 C CA . ASP A 1 84 ? 0.673 13.834 -20.059 1.00 88.19 84 ASP A CA 1
ATOM 665 C C . ASP A 1 84 ? -0.804 13.416 -20.105 1.00 88.19 84 ASP A C 1
ATOM 667 O O . ASP A 1 84 ? -1.596 13.987 -20.854 1.00 88.19 84 ASP A O 1
ATOM 671 N N . TYR A 1 85 ? -1.198 12.453 -19.265 1.00 87.31 85 TYR A N 1
ATOM 672 C CA . TYR A 1 85 ? -2.577 11.971 -19.194 1.00 87.31 85 TYR A CA 1
ATOM 673 C C . TYR A 1 85 ? -3.542 13.015 -18.614 1.00 87.31 85 TYR A C 1
ATOM 675 O O . TYR A 1 85 ? -4.668 13.160 -19.090 1.00 87.31 85 TYR A O 1
ATOM 683 N N . ASN A 1 86 ? -3.125 13.754 -17.579 1.00 84.50 86 ASN A N 1
ATOM 684 C CA . ASN A 1 86 ? -3.947 14.803 -16.980 1.00 84.50 86 ASN A CA 1
ATOM 685 C C . ASN A 1 86 ? -3.124 16.057 -16.630 1.00 84.50 86 ASN A C 1
ATOM 687 O O . ASN A 1 86 ? -2.746 16.247 -15.471 1.00 84.50 86 ASN A O 1
ATOM 691 N N . PRO A 1 87 ? -2.942 16.982 -17.590 1.00 80.69 87 PRO A N 1
ATOM 692 C CA . PRO A 1 87 ? -2.118 18.180 -17.404 1.00 80.69 87 PRO A CA 1
ATOM 693 C C . PRO A 1 87 ? -2.630 19.134 -16.317 1.00 80.69 87 PRO A C 1
ATOM 695 O O . PRO A 1 87 ? -1.879 19.945 -15.778 1.00 80.69 87 PRO A O 1
ATOM 698 N N . ARG A 1 88 ? -3.928 19.068 -15.987 1.00 81.62 88 ARG A N 1
ATOM 699 C CA . ARG A 1 88 ? -4.541 19.906 -14.941 1.00 81.62 88 ARG A CA 1
ATOM 700 C C . ARG A 1 88 ? -4.324 19.336 -13.541 1.00 81.62 88 ARG A C 1
ATOM 702 O O . ARG A 1 88 ? -4.519 20.044 -12.551 1.00 81.62 88 ARG A O 1
ATOM 709 N N . TYR A 1 89 ? -3.948 18.065 -13.440 1.00 81.69 89 TYR A N 1
ATOM 710 C CA . TYR A 1 89 ? -3.711 17.407 -12.170 1.00 81.69 89 TYR A CA 1
ATOM 711 C C . TYR A 1 89 ? -2.305 17.735 -11.664 1.00 81.69 89 TYR A C 1
ATOM 713 O O . TYR A 1 89 ? -1.303 17.325 -12.242 1.00 81.69 89 TYR A O 1
ATOM 721 N N . LYS A 1 90 ? -2.221 18.469 -10.547 1.00 78.38 90 LYS A N 1
ATOM 722 C CA . LYS A 1 90 ? -0.946 18.748 -9.868 1.00 78.38 90 LYS A CA 1
ATOM 723 C C . LYS A 1 90 ? -0.413 17.469 -9.221 1.00 78.38 90 LYS A C 1
ATOM 725 O O . LYS A 1 90 ? -0.662 17.204 -8.044 1.00 78.38 90 LYS A O 1
ATOM 730 N N . PHE A 1 91 ? 0.308 16.677 -10.003 1.00 82.31 91 PHE A N 1
ATOM 731 C CA . PHE A 1 91 ? 0.935 15.446 -9.549 1.00 82.31 91 PHE A CA 1
ATOM 732 C C . PHE A 1 91 ? 2.333 15.721 -8.995 1.00 82.31 91 PHE A C 1
ATOM 734 O O . PHE A 1 91 ? 3.191 16.272 -9.677 1.00 82.31 91 PHE A O 1
ATOM 741 N N . ASN A 1 92 ? 2.577 15.306 -7.753 1.00 86.19 92 ASN A N 1
ATOM 742 C CA . ASN A 1 92 ? 3.923 15.243 -7.197 1.00 86.19 92 ASN A CA 1
ATOM 743 C C . ASN A 1 92 ? 4.249 13.784 -6.886 1.00 86.19 92 ASN A C 1
ATOM 745 O O . ASN A 1 92 ? 3.694 13.203 -5.951 1.00 86.19 92 ASN A O 1
ATOM 749 N N . VAL A 1 93 ? 5.170 13.208 -7.659 1.00 85.81 93 VAL A N 1
ATOM 750 C CA . VAL A 1 93 ? 5.553 11.798 -7.536 1.00 85.81 93 VAL A CA 1
ATOM 751 C C . VAL A 1 93 ? 6.082 11.444 -6.142 1.00 85.81 93 VAL A C 1
ATOM 753 O O . VAL A 1 93 ? 5.791 10.359 -5.642 1.00 85.81 93 VAL A O 1
ATOM 756 N N . ASN A 1 94 ? 6.765 12.373 -5.464 1.00 85.69 94 ASN A N 1
ATOM 757 C CA . ASN A 1 94 ? 7.310 12.155 -4.119 1.00 85.69 94 ASN A CA 1
ATOM 758 C C . ASN A 1 94 ? 6.213 12.092 -3.047 1.00 85.69 94 ASN A C 1
ATOM 760 O O . ASN A 1 94 ? 6.406 11.488 -1.994 1.00 85.69 94 ASN A O 1
ATOM 764 N N . PHE A 1 95 ? 5.054 12.701 -3.310 1.00 87.88 95 PHE A N 1
ATOM 765 C CA . PHE A 1 95 ? 3.882 12.637 -2.432 1.00 87.88 95 PHE A CA 1
ATOM 766 C C . PHE A 1 95 ? 2.878 11.565 -2.862 1.00 87.88 95 PHE A C 1
ATOM 768 O O . PHE A 1 95 ? 1.931 11.281 -2.132 1.00 87.88 95 PHE A O 1
ATOM 775 N N . ALA A 1 96 ? 3.075 10.962 -4.035 1.00 89.44 96 ALA A N 1
ATOM 776 C CA . ALA A 1 96 ? 2.246 9.877 -4.538 1.00 89.44 96 ALA A CA 1
ATOM 777 C C . ALA A 1 96 ? 2.825 8.500 -4.204 1.00 89.44 96 ALA A C 1
ATOM 779 O O . ALA A 1 96 ? 2.116 7.617 -3.717 1.00 89.44 96 ALA A O 1
ATOM 780 N N . ILE A 1 97 ? 4.124 8.319 -4.432 1.00 91.88 97 ILE A N 1
ATOM 781 C CA . ILE A 1 97 ? 4.814 7.045 -4.252 1.00 91.88 97 ILE A CA 1
ATOM 782 C C . ILE A 1 97 ? 5.513 7.046 -2.895 1.00 91.88 97 ILE A C 1
ATOM 784 O O . ILE A 1 97 ? 6.400 7.856 -2.642 1.00 91.88 97 ILE A O 1
ATOM 788 N N . TYR A 1 98 ? 5.142 6.095 -2.041 1.00 92.00 98 TYR A N 1
ATOM 789 C CA . TYR A 1 98 ? 5.821 5.847 -0.775 1.00 92.00 98 TYR A CA 1
ATOM 790 C C . TYR A 1 98 ? 7.162 5.147 -1.011 1.00 92.00 98 TYR A C 1
ATOM 792 O O . TYR A 1 98 ? 8.219 5.647 -0.628 1.00 92.00 98 TYR A O 1
ATOM 800 N N . GLN A 1 99 ? 7.137 3.995 -1.682 1.00 91.81 99 GLN A N 1
ATOM 801 C CA . GLN A 1 99 ? 8.337 3.197 -1.906 1.00 91.81 99 GLN A CA 1
ATOM 802 C C . GLN A 1 99 ? 8.188 2.325 -3.151 1.00 91.81 99 GLN A C 1
ATOM 804 O O . GLN A 1 99 ? 7.093 1.899 -3.494 1.00 91.81 99 GLN A O 1
ATOM 809 N N . ILE A 1 100 ? 9.310 2.034 -3.802 1.00 93.94 100 ILE A N 1
ATOM 810 C CA . ILE A 1 100 ? 9.402 1.048 -4.875 1.00 93.94 100 ILE A CA 1
ATOM 811 C C . ILE A 1 100 ? 10.321 -0.071 -4.381 1.00 93.94 100 ILE A C 1
ATOM 813 O O . ILE A 1 100 ? 11.407 0.221 -3.873 1.00 93.94 100 ILE A O 1
ATOM 817 N N . LYS A 1 101 ? 9.875 -1.324 -4.475 1.00 94.06 101 LYS A N 1
ATOM 818 C CA . LYS A 1 101 ? 10.586 -2.513 -3.981 1.00 94.06 101 LYS A CA 1
ATOM 819 C C . LYS A 1 101 ? 10.706 -3.567 -5.075 1.00 94.06 101 LYS A C 1
ATOM 821 O O . LYS A 1 101 ? 9.784 -3.731 -5.867 1.00 94.06 101 LYS A O 1
ATOM 826 N N . SER A 1 102 ? 11.805 -4.313 -5.071 1.00 94.69 102 SER A N 1
ATOM 827 C CA . SER A 1 102 ? 11.932 -5.535 -5.868 1.00 94.69 102 SER A CA 1
ATOM 828 C C . SER A 1 102 ? 11.205 -6.693 -5.189 1.00 94.69 102 SER A C 1
ATOM 830 O O . SER A 1 102 ? 11.261 -6.818 -3.963 1.00 94.69 102 SER A O 1
ATOM 832 N N . ILE A 1 103 ? 10.550 -7.539 -5.978 1.00 94.88 103 ILE A N 1
ATOM 833 C CA . ILE A 1 103 ? 9.930 -8.787 -5.535 1.00 94.88 103 ILE A CA 1
ATOM 834 C C . ILE A 1 103 ? 10.286 -9.884 -6.531 1.00 94.88 103 ILE A C 1
ATOM 836 O O . ILE A 1 103 ? 10.163 -9.701 -7.736 1.00 94.88 103 ILE A O 1
ATOM 840 N N . THR A 1 104 ? 10.654 -11.055 -6.028 1.00 94.06 104 THR A N 1
ATOM 841 C CA . THR A 1 104 ? 10.749 -12.272 -6.835 1.00 94.06 104 THR A CA 1
ATOM 842 C C . THR A 1 104 ? 9.504 -13.111 -6.577 1.00 94.06 104 THR A C 1
ATOM 844 O O . THR A 1 104 ? 9.246 -13.513 -5.444 1.00 94.06 104 THR A O 1
ATOM 847 N N . ALA A 1 105 ? 8.697 -13.324 -7.612 1.00 94.06 105 ALA A N 1
ATOM 848 C CA . ALA A 1 105 ? 7.414 -14.014 -7.507 1.00 94.06 105 ALA A CA 1
ATOM 849 C C . ALA A 1 105 ? 7.124 -14.810 -8.782 1.00 94.06 105 ALA A C 1
ATOM 851 O O . ALA A 1 105 ? 7.917 -14.820 -9.720 1.00 94.06 105 ALA A O 1
ATOM 852 N N . ARG A 1 106 ? 5.978 -15.487 -8.823 1.00 94.44 106 ARG A N 1
ATOM 853 C CA . ARG A 1 106 ? 5.509 -16.218 -9.998 1.00 94.44 106 ARG A CA 1
ATOM 854 C C . ARG A 1 106 ? 4.126 -15.714 -10.384 1.00 94.44 106 ARG A C 1
ATOM 856 O O . ARG A 1 106 ? 3.261 -15.597 -9.518 1.00 94.44 106 ARG A O 1
ATOM 863 N N . SER A 1 107 ? 3.920 -15.428 -11.668 1.00 93.44 107 SER A N 1
ATOM 864 C CA . SER A 1 107 ? 2.595 -15.048 -12.160 1.00 93.44 107 SER A CA 1
ATOM 865 C C . SER A 1 107 ? 1.598 -16.194 -11.977 1.00 93.44 107 SER A C 1
ATOM 867 O O . SER A 1 107 ? 1.930 -17.358 -12.203 1.00 93.44 107 SER A O 1
ATOM 869 N N . LEU A 1 108 ? 0.371 -15.852 -11.578 1.00 93.81 108 LEU A N 1
ATOM 870 C CA . LEU A 1 108 ? -0.735 -16.804 -11.475 1.00 93.81 108 LEU A CA 1
ATOM 871 C C . LEU A 1 108 ? -1.249 -17.228 -12.860 1.00 93.81 108 LEU A C 1
ATOM 873 O O . LEU A 1 108 ? -1.705 -18.354 -13.029 1.00 93.81 108 LEU A O 1
ATOM 877 N N . TYR A 1 109 ? -1.197 -16.324 -13.843 1.00 93.69 109 TYR A N 1
ATOM 878 C CA . TYR A 1 109 ? -1.733 -16.570 -15.180 1.00 93.69 109 TYR A CA 1
ATOM 879 C C . TYR A 1 109 ? -0.685 -17.224 -16.088 1.00 93.69 109 TYR A C 1
ATOM 881 O O . TYR A 1 109 ? 0.375 -16.642 -16.337 1.00 93.69 109 TYR A O 1
ATOM 889 N N . GLY A 1 110 ? -1.012 -18.407 -16.615 1.00 93.88 110 GLY A N 1
ATOM 890 C CA . GLY A 1 110 ? -0.119 -19.235 -17.431 1.00 93.88 110 GLY A CA 1
ATOM 891 C C . GLY A 1 110 ? 0.806 -20.136 -16.604 1.00 93.88 110 GLY A C 1
ATOM 892 O O . GLY A 1 110 ? 0.895 -20.021 -15.383 1.00 93.88 110 GLY A O 1
ATOM 893 N N . TYR A 1 111 ? 1.504 -21.056 -17.274 1.00 94.06 111 TYR A N 1
ATOM 894 C CA . TYR A 1 111 ? 2.493 -21.918 -16.627 1.00 94.06 111 TYR A CA 1
ATOM 895 C C . TYR A 1 111 ? 3.872 -21.251 -16.625 1.00 94.06 111 TYR A C 1
ATOM 897 O O . TYR A 1 111 ? 4.441 -20.981 -17.680 1.00 94.06 111 TYR A O 1
ATOM 905 N N . HIS A 1 112 ? 4.429 -21.043 -15.431 1.00 93.31 112 HIS A N 1
ATOM 906 C CA . HIS A 1 112 ? 5.769 -20.488 -15.232 1.00 93.31 112 HIS A CA 1
ATOM 907 C C . HIS A 1 112 ? 6.586 -21.466 -14.390 1.00 93.31 112 HIS A C 1
ATOM 909 O O . HIS A 1 112 ? 6.254 -21.738 -13.234 1.00 93.31 112 HIS A O 1
ATOM 915 N N . LYS A 1 113 ? 7.653 -22.025 -14.967 1.00 94.00 113 LYS A N 1
ATOM 916 C CA . LYS A 1 113 ? 8.509 -22.996 -14.266 1.00 94.00 113 LYS A CA 1
ATOM 917 C C . LYS A 1 113 ? 9.334 -22.337 -13.157 1.00 94.00 113 LYS A C 1
ATOM 919 O O . LYS A 1 113 ? 9.484 -22.907 -12.082 1.00 94.00 113 LYS A O 1
ATOM 924 N N . ASN A 1 114 ? 9.842 -21.138 -13.430 1.00 93.88 114 ASN A N 1
ATOM 925 C CA . ASN A 1 114 ? 10.761 -20.411 -12.562 1.00 93.88 114 ASN A CA 1
ATOM 926 C C . ASN A 1 114 ? 10.091 -19.163 -11.979 1.00 93.88 114 ASN A C 1
ATOM 928 O O . ASN A 1 114 ? 9.094 -18.674 -12.513 1.00 93.88 114 ASN A O 1
ATOM 932 N N . ASN A 1 115 ? 10.670 -18.638 -10.899 1.00 92.75 115 ASN A N 1
ATOM 933 C CA . ASN A 1 115 ? 10.313 -17.315 -10.408 1.00 92.75 115 ASN A CA 1
ATOM 934 C C . ASN A 1 115 ? 10.864 -16.234 -11.341 1.00 92.75 115 ASN A C 1
ATOM 936 O O . ASN A 1 115 ? 11.909 -16.398 -11.971 1.00 92.75 115 ASN A O 1
ATOM 940 N N . GLU A 1 116 ? 10.168 -15.110 -11.377 1.00 92.62 116 GLU A N 1
ATOM 941 C CA . GLU A 1 116 ? 10.492 -13.946 -12.186 1.00 92.62 116 GLU A CA 1
ATOM 942 C C . GLU A 1 116 ? 10.630 -12.715 -11.293 1.00 92.62 116 GLU A C 1
ATOM 944 O O . GLU A 1 116 ? 10.186 -12.692 -10.139 1.00 92.62 116 GLU A O 1
ATOM 949 N N . ASN A 1 117 ? 11.235 -11.671 -11.849 1.00 93.69 117 ASN A N 1
ATOM 950 C CA . ASN A 1 117 ? 11.398 -10.406 -11.159 1.00 93.69 117 ASN A CA 1
ATOM 951 C C . ASN A 1 117 ? 10.189 -9.503 -11.403 1.00 93.69 117 ASN A C 1
ATOM 953 O O . ASN A 1 117 ? 9.702 -9.324 -12.522 1.00 93.69 117 ASN A O 1
ATOM 957 N N . PHE A 1 118 ? 9.728 -8.898 -10.324 1.00 95.06 118 PHE A N 1
ATOM 958 C CA . PHE A 1 118 ? 8.650 -7.935 -10.291 1.00 95.06 118 PHE A CA 1
ATOM 959 C C . PHE A 1 118 ? 9.082 -6.719 -9.481 1.00 95.06 118 PHE A C 1
ATOM 961 O O . PHE A 1 118 ? 9.978 -6.773 -8.639 1.00 95.06 118 PHE A O 1
ATOM 968 N N . VAL A 1 119 ? 8.401 -5.610 -9.719 1.00 95.56 119 VAL A N 1
ATOM 969 C CA . VAL A 1 119 ? 8.549 -4.387 -8.945 1.00 95.56 119 VAL A CA 1
ATOM 970 C C . VAL A 1 119 ? 7.218 -4.048 -8.309 1.00 95.56 119 VAL A C 1
ATOM 972 O O . VAL A 1 119 ? 6.201 -3.951 -8.991 1.00 95.56 119 VAL A O 1
ATOM 975 N N . GLN A 1 120 ? 7.236 -3.858 -6.996 1.00 95.06 120 GLN A N 1
ATOM 976 C CA . GLN A 1 120 ? 6.104 -3.393 -6.215 1.00 95.06 120 GLN A CA 1
ATOM 977 C C . GLN A 1 120 ? 6.223 -1.892 -5.984 1.00 95.06 120 GLN A C 1
ATOM 979 O O . GLN A 1 120 ? 7.178 -1.421 -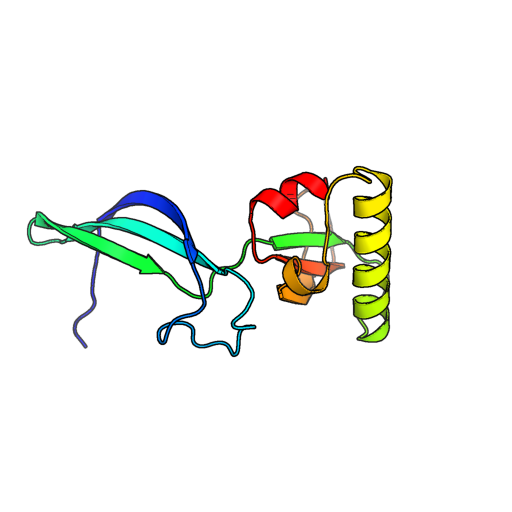5.364 1.00 95.06 120 GLN A O 1
ATOM 984 N N . ILE A 1 121 ? 5.232 -1.146 -6.454 1.00 94.50 121 ILE A N 1
ATOM 985 C CA . ILE A 1 121 ? 5.128 0.301 -6.269 1.00 94.50 121 ILE A CA 1
ATOM 986 C C . ILE A 1 121 ? 4.072 0.540 -5.198 1.00 94.50 121 ILE A C 1
ATOM 988 O O . ILE A 1 121 ? 2.893 0.280 -5.425 1.00 94.50 121 ILE A O 1
ATOM 992 N N . LEU A 1 122 ? 4.499 1.008 -4.027 1.00 94.06 122 LEU A N 1
ATOM 993 C CA . LEU A 1 122 ? 3.634 1.364 -2.909 1.00 94.06 122 LEU A CA 1
ATOM 994 C C . LEU A 1 122 ? 3.276 2.849 -2.994 1.00 94.06 122 LEU A C 1
ATOM 996 O O . LEU A 1 122 ? 4.163 3.700 -3.119 1.00 94.06 122 LEU A O 1
ATOM 1000 N N . CYS A 1 123 ? 1.992 3.167 -2.875 1.00 93.06 123 CYS A N 1
ATOM 1001 C CA . CYS A 1 123 ? 1.458 4.523 -2.979 1.00 93.06 123 CYS A CA 1
ATOM 1002 C C . CYS A 1 123 ? 0.841 4.988 -1.658 1.00 93.06 123 CYS A C 1
ATOM 1004 O O . CYS A 1 123 ? 0.439 4.179 -0.827 1.00 93.06 123 CYS A O 1
ATOM 1006 N N . TYR A 1 124 ? 0.737 6.302 -1.466 1.00 91.88 124 TYR A N 1
ATOM 1007 C CA . TYR A 1 124 ? 0.073 6.871 -0.289 1.00 91.88 124 TYR A CA 1
ATOM 1008 C C . TYR A 1 124 ? -1.453 6.855 -0.415 1.00 91.88 124 TYR A C 1
ATOM 1010 O O . TYR A 1 124 ? -2.155 6.591 0.557 1.00 91.88 124 TYR A O 1
ATOM 1018 N N . ASN A 1 125 ? -1.985 7.122 -1.609 1.00 90.62 125 ASN A N 1
ATOM 1019 C CA . ASN A 1 125 ? -3.425 7.190 -1.832 1.00 90.62 125 ASN A CA 1
ATOM 1020 C C . ASN A 1 125 ? -3.888 6.050 -2.756 1.00 90.62 125 ASN A C 1
ATOM 1022 O O . ASN A 1 125 ? -3.412 5.978 -3.890 1.00 90.62 125 ASN A O 1
ATOM 1026 N N . PRO A 1 126 ?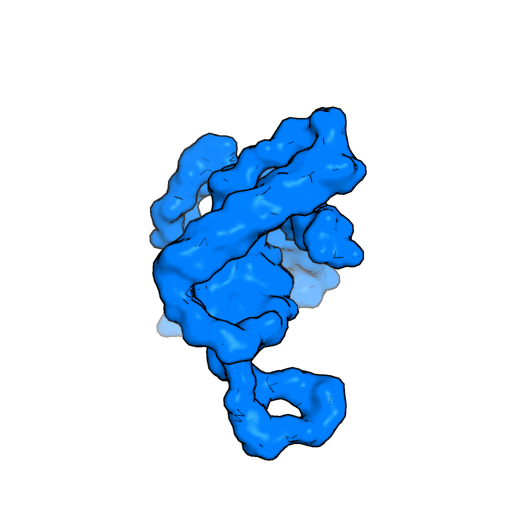 -4.858 5.209 -2.344 1.00 87.50 126 PRO A N 1
ATOM 1027 C CA . PRO A 1 126 ? -5.418 4.166 -3.206 1.00 87.50 126 PRO A CA 1
ATOM 1028 C C . PRO A 1 126 ? -5.974 4.693 -4.536 1.00 87.50 126 PRO A C 1
ATOM 1030 O O . PRO A 1 126 ? -5.908 3.999 -5.546 1.00 87.50 126 PRO A O 1
ATOM 1033 N N . LEU A 1 127 ? -6.472 5.935 -4.569 1.00 85.38 127 LEU A N 1
ATOM 1034 C CA . LEU A 1 127 ? -6.992 6.552 -5.794 1.00 85.38 127 LEU A CA 1
ATOM 1035 C C . LEU A 1 127 ? -5.912 6.770 -6.857 1.00 85.38 127 LEU A C 1
ATOM 1037 O O . LEU A 1 127 ? -6.228 6.768 -8.042 1.00 85.38 127 LEU A O 1
ATOM 1041 N N . GLN A 1 128 ? -4.646 6.918 -6.458 1.00 79.44 128 GLN A N 1
ATOM 1042 C CA . GLN A 1 128 ? -3.546 7.074 -7.412 1.00 79.44 128 GLN A CA 1
ATOM 1043 C C . GLN A 1 128 ? -3.307 5.791 -8.206 1.00 79.44 128 GLN A C 1
ATOM 1045 O O . GLN A 1 128 ? -2.898 5.878 -9.355 1.00 79.44 128 GLN A O 1
ATOM 1050 N N . LEU A 1 129 ? -3.629 4.615 -7.651 1.00 78.00 129 LEU A N 1
ATOM 1051 C CA . LEU A 1 129 ? -3.478 3.352 -8.376 1.00 78.00 129 LEU A CA 1
ATOM 1052 C C . LEU A 1 129 ? -4.352 3.281 -9.630 1.00 78.00 129 LEU A C 1
ATOM 1054 O O . LEU A 1 129 ? -3.922 2.714 -10.627 1.00 78.00 129 LEU A O 1
ATOM 1058 N N . LYS A 1 130 ? -5.540 3.897 -9.605 1.00 74.25 130 LYS A N 1
ATOM 1059 C CA . LYS A 1 130 ? -6.440 3.949 -10.767 1.00 74.25 130 LYS A CA 1
ATOM 1060 C C . LYS A 1 130 ? -5.914 4.815 -11.911 1.00 74.25 130 LYS A C 1
ATOM 1062 O O . LYS A 1 130 ? -6.444 4.729 -13.001 1.00 74.25 130 LYS A O 1
ATOM 1067 N N . MET A 1 131 ? -4.940 5.684 -11.650 1.00 61.25 131 MET A N 1
ATOM 1068 C CA . MET A 1 131 ? -4.375 6.570 -12.671 1.00 61.25 131 MET A CA 1
ATOM 1069 C C . MET A 1 131 ? -3.216 5.920 -13.433 1.00 61.25 131 MET A C 1
ATOM 1071 O O . MET A 1 131 ? -2.804 6.447 -14.459 1.00 61.25 131 MET A O 1
ATOM 1075 N N . TYR A 1 132 ? -2.654 4.824 -12.913 1.00 57.31 132 TYR A N 1
ATOM 1076 C CA . TYR A 1 132 ? -1.513 4.130 -13.520 1.00 57.31 132 TYR A CA 1
ATOM 1077 C C . TYR A 1 132 ? -1.916 2.919 -14.378 1.00 57.31 132 TYR A C 1
ATOM 1079 O O . TYR A 1 132 ? -1.035 2.300 -14.973 1.00 57.31 132 TYR A O 1
ATOM 1087 N N . VAL A 1 133 ? -3.205 2.561 -14.394 1.00 49.41 133 VAL A N 1
ATOM 1088 C CA . VAL A 1 133 ? -3.801 1.440 -15.144 1.00 49.41 133 VAL A CA 1
ATOM 1089 C C . VAL A 1 133 ? -4.854 2.007 -16.077 1.00 49.41 133 VAL A C 1
ATOM 1091 O O . VAL A 1 133 ? -4.856 1.600 -17.256 1.00 49.41 133 VAL A O 1
#

Sequence (133 aa):
MTSLSVRNVTCDYYLEKPNGFNKLRLHTNVKVPIIRMFGILETGQKCCVHVHGVFPYIVIRTSVQFTPEFASLLRSKISTIVSDYNPRYKFNVNFAIYQIKSITARSLYGYHKNNENFVQILCYNPLQLKMYV

pLDDT: mean 89.6, std 8.65, range [43.88, 97.62]